Protein AF-A0A7S2FAP9-F1 (afdb_monomer_lite)

Sequence (129 aa):
KGLADMPVSSVSLRKEDGAVLHDCVAERAVAEQWVAAAGKAIVECRVDEPRRRLAARLHSAGHLLDAAVTAVGLKWIPGKGYHFPDGPYVEYILNEASRKIDPKKAGEKEAVVQQIQENLDRLVASGGK

Radius of gyration: 22.74 Å; chains: 1; bounding box: 50×32×64 Å

InterPro domains:
  IPR018163 Threonyl/alanyl tRNA synthetase, class II-like, putative editing domain superfamily [SSF55186] (48-121)
  IPR051335 Alanyl-tRNA Editing Enzymes [PTHR43462] (7-125)

Organism: NCBI:txid327968

Structure (mmCIF, N/CA/C/O backbone):
data_AF-A0A7S2FAP9-F1
#
_entry.id   AF-A0A7S2FAP9-F1
#
loop_
_atom_site.group_PDB
_atom_site.id
_atom_site.type_symbol
_atom_site.label_atom_id
_atom_site.label_alt_id
_atom_site.label_comp_id
_atom_site.label_asym_id
_atom_site.label_entity_id
_atom_site.label_seq_id
_atom_site.pdbx_PDB_ins_code
_atom_site.Cartn_x
_atom_site.Cartn_y
_atom_site.Cartn_z
_atom_site.occupancy
_atom_site.B_iso_or_equiv
_atom_site.auth_seq_id
_atom_site.auth_comp_id
_atom_site.auth_asym_id
_atom_site.auth_atom_id
_atom_site.pdbx_PDB_model_num
ATOM 1 N N . LYS A 1 1 ? 24.340 -11.839 -26.899 1.00 55.81 1 LYS A N 1
ATOM 2 C CA . LYS A 1 1 ? 24.763 -10.978 -25.769 1.00 55.81 1 LYS A CA 1
ATOM 3 C C . LYS A 1 1 ? 23.820 -9.788 -25.752 1.00 55.81 1 LYS A C 1
ATOM 5 O O . LYS A 1 1 ? 23.775 -9.096 -26.759 1.00 55.81 1 LYS A O 1
ATOM 10 N N . GLY A 1 2 ? 22.993 -9.661 -24.714 1.00 81.56 2 GLY A N 1
ATOM 11 C CA . GLY A 1 2 ? 22.104 -8.508 -24.544 1.00 81.56 2 GLY A CA 1
ATOM 12 C C . GLY A 1 2 ? 22.857 -7.298 -23.994 1.00 81.56 2 GLY A C 1
ATOM 13 O O . GLY A 1 2 ? 24.043 -7.406 -23.671 1.00 81.56 2 GLY A O 1
ATOM 14 N N . LEU A 1 3 ? 22.162 -6.166 -23.907 1.00 89.50 3 LEU A N 1
ATOM 15 C CA . LEU A 1 3 ? 22.616 -5.013 -23.129 1.00 89.50 3 LEU A CA 1
ATOM 16 C C . LEU A 1 3 ? 22.672 -5.380 -21.637 1.00 89.50 3 LEU A C 1
ATOM 18 O O . LEU A 1 3 ? 22.017 -6.330 -21.211 1.00 89.50 3 LEU A O 1
ATOM 22 N N . ALA A 1 4 ? 23.476 -4.655 -20.860 1.00 92.25 4 ALA A N 1
ATOM 23 C CA . ALA A 1 4 ? 23.597 -4.889 -19.422 1.00 92.25 4 ALA A CA 1
ATOM 24 C C . ALA A 1 4 ? 22.298 -4.537 -18.678 1.00 92.25 4 ALA A C 1
ATOM 26 O O . ALA A 1 4 ? 21.588 -3.616 -19.084 1.00 92.25 4 ALA A O 1
ATOM 27 N N . ASP A 1 5 ? 22.025 -5.230 -17.573 1.00 91.81 5 ASP A N 1
ATOM 28 C CA . ASP A 1 5 ? 20.857 -4.966 -16.731 1.00 91.81 5 ASP A CA 1
ATOM 29 C C . ASP A 1 5 ? 20.849 -3.516 -16.221 1.00 91.81 5 ASP A C 1
ATOM 31 O O . ASP A 1 5 ? 21.883 -2.971 -15.824 1.00 91.81 5 ASP A O 1
ATOM 35 N N . MET A 1 6 ? 19.664 -2.900 -16.205 1.00 92.19 6 MET A N 1
ATOM 36 C CA . MET A 1 6 ? 19.443 -1.579 -15.615 1.00 92.19 6 MET A CA 1
ATOM 37 C C . MET A 1 6 ? 18.636 -1.712 -14.322 1.00 92.19 6 MET A C 1
ATOM 39 O O . MET A 1 6 ? 17.430 -1.966 -14.381 1.00 92.19 6 MET A O 1
ATOM 43 N N . PRO A 1 7 ? 19.267 -1.548 -13.147 1.00 93.19 7 PRO A N 1
ATOM 44 C CA . PRO A 1 7 ? 18.549 -1.570 -11.886 1.00 93.19 7 PRO A CA 1
ATOM 45 C C . PRO A 1 7 ? 17.691 -0.307 -11.752 1.00 93.19 7 PRO A C 1
ATOM 47 O O . PRO A 1 7 ? 18.193 0.819 -11.795 1.00 93.19 7 PRO A O 1
ATOM 50 N N . VAL A 1 8 ? 16.389 -0.515 -11.568 1.00 95.44 8 VAL A N 1
ATOM 51 C CA . VAL A 1 8 ? 15.413 0.557 -11.351 1.00 95.44 8 VAL A CA 1
ATOM 52 C C . VAL A 1 8 ? 15.528 1.061 -9.913 1.00 95.44 8 VAL A C 1
ATOM 54 O O . VAL A 1 8 ? 15.384 0.288 -8.966 1.00 95.44 8 VAL A O 1
ATOM 57 N N . SER A 1 9 ? 15.762 2.360 -9.741 1.00 95.19 9 SER A N 1
ATOM 58 C CA . SER A 1 9 ? 15.838 3.036 -8.442 1.00 95.19 9 SER A CA 1
ATOM 59 C C . SER A 1 9 ? 14.499 3.619 -7.998 1.00 95.19 9 SER A C 1
ATOM 61 O O . SER A 1 9 ? 14.192 3.629 -6.806 1.00 95.19 9 SER A O 1
ATOM 63 N N . SER A 1 10 ? 13.691 4.098 -8.945 1.00 95.81 10 SER A N 1
ATOM 64 C CA . SER A 1 10 ? 12.360 4.643 -8.679 1.00 95.81 10 SER A CA 1
ATOM 65 C C . SER A 1 10 ? 11.412 4.409 -9.843 1.00 95.81 10 SER A C 1
ATOM 67 O O . SER A 1 10 ? 11.819 4.248 -10.991 1.00 95.81 10 SER A O 1
ATOM 69 N N . VAL A 1 11 ? 10.121 4.380 -9.519 1.00 96.56 11 VAL A N 1
ATOM 70 C CA . VAL A 1 11 ? 9.043 4.320 -10.502 1.00 96.56 11 VAL A CA 1
ATOM 71 C C . VAL A 1 11 ? 8.095 5.471 -10.223 1.00 96.56 11 VAL A C 1
ATOM 73 O O . VAL A 1 11 ? 7.689 5.673 -9.076 1.00 96.56 11 VAL A O 1
ATOM 76 N N . SER A 1 12 ? 7.744 6.225 -11.259 1.00 97.19 12 SER A N 1
ATOM 77 C CA . SER A 1 12 ? 6.834 7.363 -11.151 1.00 97.19 12 SER A CA 1
ATOM 78 C C . SER A 1 12 ? 5.804 7.372 -12.278 1.00 97.19 12 SER A C 1
ATOM 80 O O . SER A 1 12 ? 6.007 6.787 -13.342 1.00 97.19 12 SER A O 1
ATOM 82 N N . LEU A 1 13 ? 4.663 8.015 -12.020 1.00 97.69 13 LEU A N 1
ATOM 83 C CA . LEU A 1 13 ? 3.630 8.260 -13.021 1.00 97.69 13 LEU A CA 1
ATOM 84 C C . LEU A 1 13 ? 3.779 9.688 -13.538 1.00 97.69 13 LEU A C 1
ATOM 86 O O . LEU A 1 13 ? 3.625 10.643 -12.771 1.00 97.69 13 LEU A O 1
ATOM 90 N N . ARG A 1 14 ? 4.018 9.828 -14.839 1.00 97.25 14 ARG A N 1
ATOM 91 C CA . ARG A 1 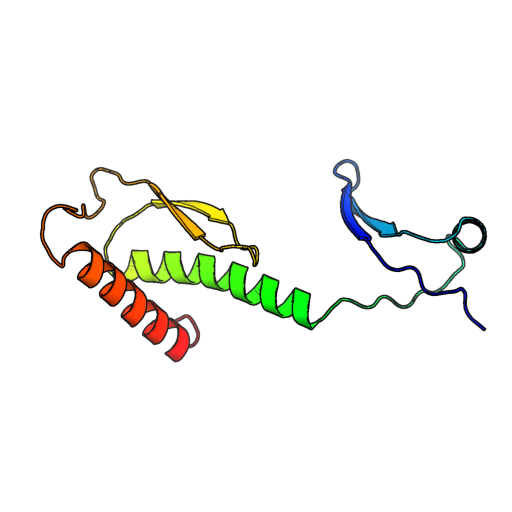14 ? 3.926 11.111 -15.527 1.00 97.25 14 ARG A CA 1
ATOM 92 C C . ARG A 1 14 ? 2.450 11.450 -15.727 1.00 97.25 14 ARG A C 1
ATOM 94 O O . ARG A 1 14 ? 1.711 10.684 -16.340 1.00 97.25 14 ARG A O 1
ATOM 101 N N . LYS A 1 15 ? 1.989 12.561 -15.151 1.00 96.81 15 LYS A N 1
ATOM 102 C CA . LYS A 1 15 ? 0.552 12.888 -15.088 1.00 96.81 15 LYS A CA 1
ATOM 103 C C . LYS A 1 15 ? -0.006 13.357 -16.426 1.00 96.81 15 LYS A C 1
ATOM 105 O O . LYS A 1 15 ? -1.200 13.225 -16.661 1.00 96.81 15 LYS A O 1
ATOM 110 N N . GLU A 1 16 ? 0.853 13.908 -17.270 1.00 97.75 16 GLU A N 1
ATOM 111 C CA . GLU A 1 16 ? 0.498 14.555 -18.527 1.00 97.75 16 GLU A CA 1
ATOM 112 C C . GLU A 1 16 ? -0.019 13.546 -19.558 1.00 97.75 16 GLU A C 1
ATOM 114 O O . GLU A 1 16 ? -0.950 13.8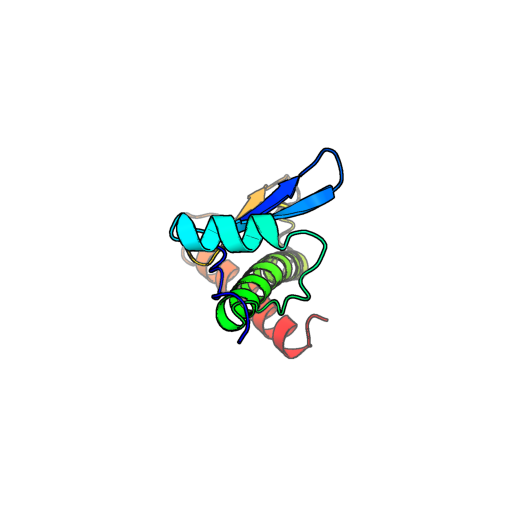48 -20.299 1.00 97.75 16 GLU A O 1
ATOM 119 N N . ASP A 1 17 ? 0.565 12.348 -19.591 1.00 97.50 17 ASP A N 1
ATOM 120 C CA . ASP A 1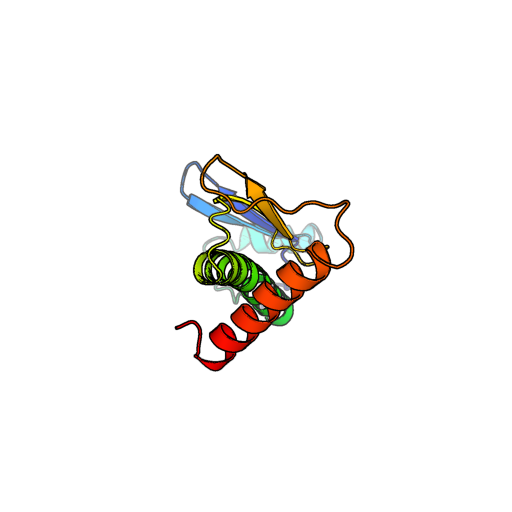 17 ? 0.250 11.309 -20.577 1.00 97.50 17 ASP A CA 1
ATOM 121 C C . ASP A 1 17 ? 0.079 9.906 -19.975 1.00 97.50 17 ASP A C 1
ATOM 123 O O . ASP A 1 17 ? -0.123 8.935 -20.702 1.00 97.50 17 ASP A O 1
ATOM 127 N N . GLY A 1 18 ? 0.151 9.780 -18.648 1.00 97.19 18 GLY A N 1
ATOM 128 C CA . GLY A 1 18 ? 0.001 8.508 -17.949 1.00 97.19 18 GLY A CA 1
ATOM 129 C C . GLY A 1 18 ? 1.190 7.557 -18.110 1.00 97.19 18 GLY A C 1
ATOM 130 O O . GLY A 1 18 ? 1.074 6.385 -17.747 1.00 97.19 18 GLY A O 1
ATOM 131 N N . ALA A 1 19 ? 2.327 8.017 -18.643 1.00 97.00 19 ALA A N 1
ATOM 132 C CA . ALA A 1 19 ? 3.498 7.166 -18.803 1.00 97.00 19 ALA A CA 1
ATOM 133 C C . ALA A 1 19 ? 4.075 6.734 -17.444 1.00 97.00 19 ALA A C 1
ATOM 135 O O . ALA A 1 19 ? 4.225 7.541 -16.524 1.00 97.00 19 ALA A O 1
ATOM 136 N N . VAL A 1 20 ? 4.452 5.457 -17.338 1.00 97.19 20 VAL A N 1
ATOM 137 C CA . VAL A 1 20 ? 5.179 4.920 -16.180 1.00 97.19 20 VAL A CA 1
ATOM 138 C C . VAL A 1 20 ? 6.674 5.022 -16.450 1.00 97.19 20 VAL A C 1
ATOM 140 O O . VAL A 1 20 ? 7.213 4.332 -17.318 1.00 97.19 20 VAL A O 1
ATOM 143 N N . LEU A 1 21 ? 7.341 5.893 -15.704 1.00 96.31 21 LEU A N 1
ATOM 144 C CA . LEU A 1 21 ? 8.775 6.117 -15.809 1.00 96.31 21 LEU A CA 1
ATOM 145 C C . LEU A 1 21 ? 9.503 5.187 -14.841 1.00 96.31 21 LEU A C 1
ATOM 147 O O . LEU A 1 21 ? 9.119 5.082 -13.677 1.00 96.31 21 LEU A O 1
ATOM 151 N N . HIS A 1 22 ? 10.543 4.522 -15.337 1.00 95.56 22 HIS A N 1
ATOM 152 C CA . HIS A 1 22 ? 11.440 3.684 -14.547 1.00 95.56 22 HIS A CA 1
ATOM 153 C C . HIS A 1 22 ? 12.808 4.357 -14.532 1.00 95.56 22 HIS A C 1
ATOM 155 O O . HIS A 1 22 ? 13.562 4.268 -15.503 1.00 95.56 22 HIS A O 1
ATOM 161 N N . ASP A 1 23 ? 13.111 5.060 -13.449 1.00 95.50 23 ASP A N 1
ATOM 162 C CA . ASP A 1 23 ? 14.407 5.704 -13.293 1.00 95.50 23 ASP A CA 1
ATOM 163 C C . ASP A 1 23 ? 15.432 4.643 -12.917 1.00 95.50 23 ASP A C 1
ATOM 165 O O . ASP A 1 23 ? 15.196 3.825 -12.025 1.00 95.50 23 ASP A O 1
ATOM 169 N N . CYS A 1 24 ? 16.565 4.650 -13.605 1.00 94.31 24 CYS A N 1
ATOM 170 C CA . CYS A 1 24 ? 17.639 3.693 -13.396 1.00 94.31 24 CYS A CA 1
ATOM 171 C C . CYS A 1 24 ? 18.929 4.429 -13.047 1.00 94.31 24 CYS A C 1
ATOM 173 O O . CYS A 1 24 ? 19.172 5.538 -13.528 1.00 94.31 24 CYS A O 1
ATOM 175 N N . VAL A 1 25 ? 19.786 3.780 -12.262 1.00 90.56 25 VAL A N 1
ATOM 176 C CA . VAL A 1 25 ? 21.148 4.256 -11.996 1.00 90.56 25 VAL A CA 1
ATOM 177 C C . VAL A 1 25 ? 22.119 3.311 -12.688 1.00 90.56 25 VAL A C 1
ATOM 179 O O . VAL A 1 25 ? 22.130 2.113 -12.413 1.00 90.56 25 VAL A O 1
ATOM 182 N N . ALA A 1 26 ? 22.922 3.845 -13.605 1.00 91.44 26 ALA A N 1
ATOM 183 C CA . ALA A 1 26 ? 23.897 3.076 -14.366 1.00 91.44 26 ALA A CA 1
ATOM 184 C C . ALA A 1 26 ? 25.110 3.936 -14.731 1.00 91.44 26 ALA A C 1
ATOM 186 O O . ALA A 1 26 ? 25.022 5.162 -14.809 1.00 91.44 26 ALA A O 1
ATOM 187 N N . GLU A 1 27 ? 26.231 3.273 -15.016 1.00 94.81 27 GLU A N 1
ATOM 188 C CA . GLU A 1 27 ? 27.391 3.919 -15.625 1.00 94.81 27 GLU A CA 1
ATOM 189 C C . GLU A 1 27 ? 27.010 4.575 -16.954 1.00 94.81 27 GLU A C 1
ATOM 191 O O . GLU A 1 27 ? 26.254 4.009 -17.751 1.00 94.81 27 GLU A O 1
ATOM 196 N N . ARG A 1 28 ? 27.579 5.752 -17.233 1.00 95.00 28 ARG A N 1
ATOM 197 C CA . ARG A 1 28 ? 27.230 6.547 -18.421 1.00 95.00 28 ARG A CA 1
ATOM 198 C C . ARG A 1 28 ? 27.327 5.742 -19.720 1.00 95.00 28 ARG A C 1
ATOM 200 O O . ARG A 1 28 ? 26.416 5.796 -20.539 1.00 95.00 28 ARG A O 1
ATOM 207 N N . ALA A 1 29 ? 28.393 4.961 -19.885 1.00 95.31 29 ALA A N 1
ATOM 208 C CA . ALA A 1 29 ? 28.599 4.139 -21.076 1.00 95.31 29 ALA A CA 1
ATOM 209 C C . ALA A 1 29 ? 27.529 3.042 -21.249 1.00 95.31 29 ALA A C 1
ATOM 211 O O . ALA A 1 29 ? 27.233 2.642 -22.374 1.00 95.31 29 ALA A O 1
ATOM 212 N N . VAL A 1 30 ? 26.943 2.545 -20.153 1.00 94.19 30 VAL A N 1
ATOM 213 C CA . VAL A 1 30 ? 25.820 1.594 -20.189 1.00 94.19 30 VAL A CA 1
ATOM 214 C C . VAL A 1 30 ? 24.534 2.326 -20.566 1.00 94.19 30 VAL A C 1
ATOM 216 O O . VAL A 1 30 ? 23.805 1.868 -21.444 1.00 94.19 30 VAL A O 1
ATOM 219 N N . ALA A 1 31 ? 24.284 3.490 -19.961 1.00 93.81 31 ALA A N 1
ATOM 220 C CA . ALA A 1 31 ? 23.119 4.312 -20.276 1.00 93.81 31 ALA A CA 1
ATOM 221 C C . ALA A 1 31 ? 23.094 4.735 -21.758 1.00 93.81 31 ALA A C 1
ATOM 223 O O . ALA A 1 31 ? 22.059 4.625 -22.411 1.00 93.81 31 A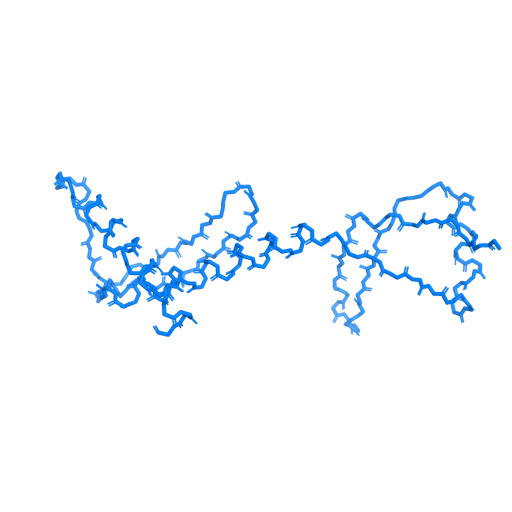LA A O 1
ATOM 224 N N . GLU A 1 32 ? 24.233 5.145 -22.323 1.00 95.50 32 GLU A N 1
ATOM 225 C CA . GLU A 1 32 ? 24.349 5.531 -23.738 1.00 95.50 32 GLU A CA 1
ATOM 226 C C . GLU A 1 32 ? 23.998 4.377 -24.696 1.00 95.50 32 GLU A C 1
ATOM 228 O O . GLU A 1 32 ? 23.337 4.602 -25.712 1.00 95.50 32 GLU A O 1
ATOM 233 N N . GLN A 1 33 ? 24.355 3.131 -24.358 1.00 94.69 33 GLN A N 1
ATOM 234 C CA . GLN A 1 33 ? 23.965 1.955 -25.148 1.00 94.69 33 GLN A CA 1
ATOM 235 C C . GLN A 1 33 ? 22.449 1.728 -25.129 1.00 94.69 33 GLN A C 1
ATOM 237 O O . GLN A 1 33 ? 21.853 1.433 -26.166 1.00 94.69 33 GLN A O 1
ATOM 242 N N . TRP A 1 34 ? 21.816 1.899 -23.967 1.00 93.94 34 TRP A N 1
ATOM 243 C CA . TRP A 1 34 ? 20.366 1.785 -23.829 1.00 93.94 34 TRP A CA 1
ATOM 244 C C . TRP A 1 34 ? 19.615 2.897 -24.559 1.00 93.94 34 TRP A C 1
ATOM 246 O O . TRP A 1 34 ? 18.627 2.617 -25.238 1.00 93.94 34 TRP A O 1
ATOM 256 N N . VAL A 1 35 ? 20.116 4.134 -24.508 1.00 94.00 35 VAL A N 1
ATOM 257 C CA . VAL A 1 35 ? 19.572 5.258 -25.287 1.00 94.00 35 VAL A CA 1
ATOM 258 C C . VAL A 1 35 ? 19.660 4.971 -26.788 1.00 94.00 35 VAL A C 1
ATOM 260 O O . VAL A 1 35 ? 18.676 5.151 -27.504 1.00 94.00 35 VAL A O 1
ATOM 263 N N . ALA A 1 36 ? 20.794 4.458 -27.274 1.00 95.25 36 ALA A N 1
ATOM 264 C CA . ALA A 1 36 ? 20.967 4.112 -28.688 1.00 95.25 36 ALA A CA 1
ATOM 265 C C . ALA A 1 36 ? 20.035 2.975 -29.161 1.00 95.25 36 ALA A C 1
ATOM 267 O O . ALA A 1 36 ? 19.694 2.896 -30.347 1.00 95.25 36 ALA A O 1
ATOM 268 N N . ALA A 1 37 ? 19.612 2.103 -28.242 1.00 93.88 37 ALA A N 1
ATOM 269 C CA . ALA A 1 37 ? 18.728 0.973 -28.511 1.00 93.88 37 ALA A CA 1
ATOM 270 C C . ALA A 1 37 ? 17.232 1.272 -28.280 1.00 93.88 37 ALA A C 1
ATOM 272 O O . ALA A 1 37 ? 16.387 0.405 -28.537 1.00 93.88 37 ALA A O 1
ATOM 273 N N . ALA A 1 38 ? 16.888 2.480 -27.822 1.00 91.94 38 ALA A N 1
ATOM 274 C CA . ALA A 1 38 ? 15.512 2.884 -27.561 1.00 91.94 38 ALA A CA 1
ATOM 275 C C . ALA A 1 38 ? 14.615 2.675 -28.798 1.00 91.94 38 ALA A C 1
ATOM 277 O O . ALA A 1 38 ? 14.981 3.003 -29.928 1.00 91.94 38 ALA A O 1
ATOM 278 N N . GLY A 1 39 ? 13.441 2.075 -28.585 1.00 92.12 39 GLY A N 1
ATOM 279 C CA . GLY A 1 39 ? 12.482 1.748 -29.649 1.00 92.12 39 GLY A CA 1
ATOM 280 C C . GLY A 1 39 ? 12.862 0.559 -30.544 1.00 92.12 39 GLY A C 1
ATOM 281 O O . GLY A 1 39 ? 12.098 0.223 -31.444 1.00 92.12 39 GLY A O 1
ATOM 282 N N . LYS A 1 40 ? 14.017 -0.082 -30.319 1.00 91.81 40 LYS A N 1
ATOM 283 C CA . LYS A 1 40 ? 14.502 -1.230 -31.112 1.00 91.81 40 LYS A CA 1
ATOM 284 C C . LYS A 1 40 ? 14.776 -2.470 -30.262 1.00 91.81 40 LYS A C 1
ATOM 286 O O . LYS A 1 40 ? 14.737 -3.584 -30.778 1.00 91.81 40 LYS A O 1
ATOM 291 N N . ALA A 1 41 ? 15.085 -2.282 -28.980 1.00 89.00 41 ALA A N 1
ATOM 292 C CA . ALA A 1 41 ? 15.352 -3.372 -28.054 1.00 89.00 41 ALA A 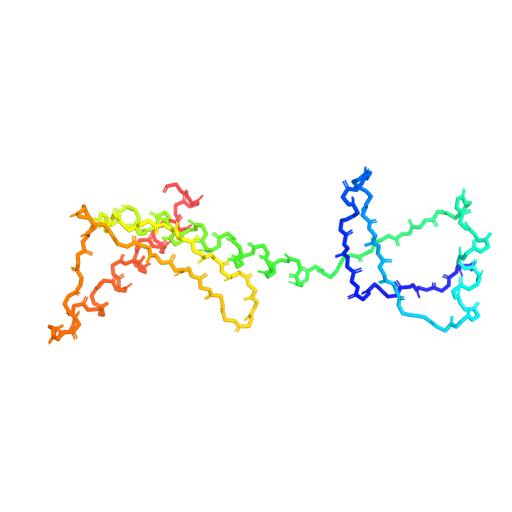CA 1
ATOM 293 C C . ALA A 1 41 ? 14.060 -4.023 -27.543 1.00 89.00 41 ALA A C 1
ATOM 295 O O . ALA A 1 41 ? 13.122 -3.339 -27.136 1.00 89.00 41 ALA A O 1
ATOM 296 N N . ILE A 1 42 ? 14.057 -5.355 -27.497 1.00 90.94 42 ILE A N 1
ATOM 297 C CA . ILE A 1 42 ? 13.130 -6.127 -26.667 1.00 90.94 42 ILE A CA 1
ATOM 298 C C . ILE A 1 42 ? 13.758 -6.221 -25.278 1.00 90.94 42 ILE A C 1
ATOM 300 O O . ILE A 1 42 ? 14.939 -6.555 -25.159 1.00 90.94 42 ILE A O 1
ATOM 304 N N . VAL A 1 43 ? 12.978 -5.921 -24.243 1.00 91.75 43 VAL A N 1
ATOM 305 C CA . VAL A 1 43 ? 13.439 -5.929 -22.851 1.00 91.75 43 VAL A CA 1
ATOM 306 C C . VAL A 1 43 ? 12.698 -6.975 -22.036 1.00 91.75 43 VAL A C 1
ATOM 308 O O . VAL A 1 43 ? 11.525 -7.256 -22.278 1.00 91.75 43 VAL A O 1
ATOM 311 N N . GLU A 1 44 ? 13.389 -7.529 -21.047 1.00 93.12 44 GLU A N 1
ATOM 312 C CA . GLU A 1 44 ? 12.783 -8.320 -19.985 1.00 93.12 44 GLU A CA 1
ATOM 313 C C . GLU A 1 44 ? 12.716 -7.453 -18.725 1.00 93.12 44 GLU A C 1
ATOM 315 O O . GLU A 1 44 ? 13.709 -6.842 -18.332 1.00 93.12 44 GLU A O 1
ATOM 320 N N . CYS A 1 45 ? 11.548 -7.385 -18.089 1.00 94.25 45 CYS A N 1
ATOM 321 C CA . CYS A 1 45 ? 11.359 -6.626 -16.857 1.00 94.25 45 CYS A CA 1
ATOM 322 C C . CYS A 1 45 ? 11.116 -7.582 -15.692 1.00 94.25 45 CYS A C 1
ATOM 324 O O . CYS A 1 45 ? 10.283 -8.485 -15.781 1.00 94.25 45 CYS A O 1
ATOM 326 N N . ARG A 1 46 ? 11.817 -7.356 -14.579 1.00 95.06 46 ARG A N 1
ATOM 327 C CA . ARG A 1 46 ? 11.687 -8.150 -13.355 1.00 95.06 46 ARG A CA 1
ATOM 328 C C . ARG A 1 46 ? 11.361 -7.238 -12.185 1.00 95.06 46 ARG A C 1
ATOM 330 O O . ARG A 1 46 ? 11.984 -6.196 -12.009 1.00 95.06 46 ARG A O 1
ATOM 337 N N . VAL A 1 47 ? 10.377 -7.641 -11.391 1.00 96.06 47 VAL A N 1
ATOM 338 C CA . VAL A 1 47 ? 9.979 -6.945 -10.165 1.00 96.06 47 VAL A CA 1
ATOM 339 C C . VAL A 1 47 ? 10.546 -7.703 -8.971 1.00 96.06 47 VAL A C 1
ATOM 341 O O . VAL A 1 47 ? 10.559 -8.932 -8.967 1.00 96.06 47 VAL A O 1
ATOM 344 N N . ASP A 1 48 ? 10.967 -6.973 -7.940 1.00 96.50 48 ASP A N 1
ATOM 345 C CA . ASP A 1 48 ? 11.266 -7.538 -6.623 1.00 96.50 48 ASP A CA 1
ATOM 346 C C . ASP A 1 48 ? 9.979 -8.123 -6.008 1.00 96.50 48 ASP A C 1
ATOM 348 O O . ASP A 1 48 ? 9.127 -7.410 -5.463 1.00 96.50 48 ASP A O 1
ATOM 352 N N . GLU A 1 49 ? 9.807 -9.438 -6.160 1.00 97.62 49 GLU A N 1
ATOM 353 C CA . GLU A 1 49 ? 8.635 -10.170 -5.687 1.00 97.62 49 GLU A CA 1
ATOM 354 C C . GLU A 1 49 ? 8.452 -10.083 -4.159 1.00 97.62 49 GLU A C 1
ATOM 356 O O . GLU A 1 49 ? 7.339 -9.743 -3.733 1.00 97.62 49 GLU A O 1
ATOM 361 N N . PRO A 1 50 ? 9.477 -10.332 -3.315 1.00 97.31 50 PRO A N 1
ATOM 362 C CA . PRO A 1 50 ? 9.364 -10.148 -1.869 1.00 97.31 50 PRO A CA 1
ATOM 363 C C . PRO A 1 50 ? 8.843 -8.762 -1.476 1.00 97.31 50 PRO A C 1
ATOM 365 O O . PRO A 1 50 ? 7.862 -8.660 -0.728 1.00 97.31 50 PRO A O 1
ATOM 368 N N . ARG A 1 51 ? 9.428 -7.693 -2.033 1.00 95.94 51 ARG A N 1
ATOM 369 C CA . ARG A 1 51 ? 8.991 -6.314 -1.776 1.00 95.94 51 ARG A CA 1
ATOM 370 C C . ARG A 1 51 ? 7.553 -6.092 -2.237 1.00 95.94 51 ARG A C 1
ATOM 372 O O . ARG A 1 51 ? 6.749 -5.513 -1.501 1.00 95.94 51 ARG A O 1
ATOM 379 N N . ARG A 1 52 ? 7.194 -6.578 -3.430 1.00 96.50 52 ARG A N 1
ATOM 380 C CA . ARG A 1 52 ? 5.844 -6.432 -3.998 1.00 96.50 52 ARG A CA 1
ATOM 381 C C . ARG A 1 52 ? 4.779 -7.132 -3.157 1.00 96.50 52 ARG A C 1
ATOM 383 O O . ARG A 1 52 ? 3.693 -6.569 -2.974 1.00 96.50 52 ARG A O 1
ATOM 390 N N . ARG A 1 53 ? 5.073 -8.337 -2.655 1.00 97.75 53 ARG A N 1
ATOM 391 C CA . ARG A 1 53 ? 4.174 -9.112 -1.786 1.00 97.75 53 ARG A CA 1
ATOM 392 C C . ARG A 1 53 ? 3.999 -8.450 -0.426 1.00 97.75 53 ARG A C 1
ATOM 394 O O . ARG A 1 53 ? 2.870 -8.367 0.048 1.00 97.75 53 ARG A O 1
ATOM 401 N N . LEU A 1 54 ? 5.077 -7.954 0.184 1.00 97.38 54 LEU A N 1
ATOM 402 C CA . LEU A 1 54 ? 4.992 -7.232 1.454 1.00 97.38 54 LEU A CA 1
ATOM 403 C C . LEU A 1 54 ? 4.133 -5.969 1.318 1.00 97.38 54 LEU A C 1
ATOM 405 O O . LEU A 1 54 ? 3.193 -5.797 2.087 1.00 97.38 54 LEU A O 1
ATOM 409 N N . ALA A 1 55 ? 4.386 -5.141 0.301 1.00 96.75 55 ALA A N 1
ATOM 410 C CA . ALA A 1 55 ? 3.614 -3.920 0.069 1.00 96.75 55 ALA A CA 1
ATOM 411 C C . ALA A 1 55 ? 2.116 -4.205 -0.160 1.00 96.75 55 ALA A C 1
ATOM 413 O O . ALA A 1 55 ? 1.268 -3.512 0.397 1.00 96.75 55 ALA A O 1
ATOM 414 N N . ALA A 1 56 ? 1.776 -5.259 -0.919 1.00 96.69 56 ALA A N 1
ATOM 415 C CA . ALA A 1 56 ? 0.385 -5.700 -1.072 1.00 96.69 56 ALA A CA 1
ATOM 416 C C . ALA A 1 56 ? -0.247 -6.080 0.269 1.00 96.69 56 ALA A C 1
ATOM 418 O O . ALA A 1 56 ? -1.337 -5.615 0.586 1.00 96.69 56 ALA A O 1
ATOM 419 N N . ARG A 1 57 ? 0.446 -6.910 1.059 1.00 96.38 57 ARG A N 1
ATOM 420 C CA . ARG A 1 57 ? -0.042 -7.369 2.365 1.00 96.38 57 ARG A CA 1
ATOM 421 C C . ARG A 1 57 ? -0.296 -6.199 3.310 1.00 96.38 57 ARG A C 1
ATOM 423 O O . ARG A 1 57 ? -1.349 -6.169 3.929 1.00 96.38 57 ARG A O 1
ATOM 430 N N . LEU A 1 58 ? 0.626 -5.239 3.392 1.00 97.50 58 LEU A N 1
ATOM 431 C CA . LEU A 1 58 ? 0.484 -4.057 4.248 1.00 97.50 58 LEU A CA 1
ATOM 432 C C . LEU A 1 58 ? -0.679 -3.160 3.812 1.00 97.50 58 LEU A C 1
ATOM 434 O O . LEU A 1 58 ? -1.456 -2.716 4.653 1.00 97.50 58 LEU A O 1
ATOM 438 N N . HIS A 1 59 ? -0.835 -2.934 2.506 1.00 96.81 59 HIS A N 1
ATOM 439 C CA . HIS A 1 59 ? -1.946 -2.147 1.974 1.00 96.81 59 HIS A CA 1
ATOM 440 C C . HIS A 1 59 ? -3.298 -2.808 2.258 1.00 96.81 59 HIS A C 1
ATOM 442 O O . HIS A 1 59 ? -4.207 -2.171 2.783 1.00 96.81 59 HIS A O 1
ATOM 448 N N . SER A 1 60 ? -3.426 -4.104 1.966 1.00 95.62 60 SER A N 1
ATOM 449 C CA . SER A 1 60 ? -4.655 -4.849 2.245 1.00 95.62 60 SER A CA 1
ATOM 450 C C . SER A 1 60 ? -4.939 -4.976 3.743 1.00 95.62 60 SER A C 1
ATOM 452 O O . SER A 1 60 ? -6.101 -4.928 4.128 1.00 95.62 60 SER A O 1
ATOM 454 N N . ALA A 1 61 ? -3.914 -5.091 4.594 1.00 95.50 61 ALA A N 1
ATOM 455 C CA . ALA A 1 61 ? -4.082 -5.103 6.047 1.00 95.50 61 ALA A CA 1
ATOM 456 C C . ALA A 1 61 ? -4.637 -3.772 6.582 1.00 95.50 61 ALA A C 1
ATOM 458 O O . ALA A 1 61 ? -5.445 -3.786 7.505 1.00 95.50 61 ALA A O 1
ATOM 459 N N . GLY A 1 62 ? -4.261 -2.641 5.974 1.00 95.62 62 GLY A N 1
ATOM 460 C CA . GLY A 1 62 ? -4.865 -1.340 6.269 1.00 95.62 62 GLY A CA 1
ATOM 461 C C . GLY A 1 62 ? -6.379 -1.337 6.045 1.00 95.62 62 GLY A C 1
ATOM 462 O O . GLY A 1 62 ? -7.134 -1.027 6.958 1.00 95.62 62 GLY A O 1
ATOM 463 N N . HIS A 1 63 ? -6.829 -1.790 4.871 1.00 95.00 63 HIS A N 1
ATOM 464 C CA . HIS A 1 63 ? -8.267 -1.905 4.572 1.00 95.00 63 HIS A CA 1
ATOM 465 C C . HIS A 1 63 ? -8.979 -2.947 5.442 1.00 95.00 63 HIS A C 1
ATOM 467 O O . HIS A 1 63 ? -10.143 -2.782 5.804 1.00 95.00 63 HIS A O 1
ATOM 473 N N . LEU A 1 64 ? -8.287 -4.030 5.800 1.00 95.69 64 LEU A N 1
ATOM 474 C CA . LEU A 1 64 ? -8.823 -5.047 6.702 1.00 95.69 64 LEU A CA 1
ATOM 475 C C . LEU A 1 64 ? -9.076 -4.479 8.108 1.00 95.69 64 LEU A C 1
ATOM 477 O O . LEU A 1 64 ? -10.072 -4.833 8.738 1.00 95.69 64 LEU A O 1
ATOM 481 N N . LEU A 1 65 ? -8.213 -3.574 8.581 1.00 96.19 65 LEU A N 1
ATOM 482 C CA . LEU A 1 65 ? -8.406 -2.864 9.844 1.00 96.19 65 LEU A CA 1
ATOM 483 C C . LEU A 1 65 ? -9.682 -2.017 9.824 1.00 96.19 65 LEU A C 1
ATOM 485 O O . LEU A 1 65 ? -10.457 -2.082 10.776 1.00 96.19 65 LEU A O 1
ATOM 489 N N . ASP A 1 66 ? -9.962 -1.318 8.724 1.00 94.75 66 ASP A N 1
ATOM 490 C CA . ASP A 1 66 ? -11.195 -0.534 8.571 1.00 94.75 66 ASP A CA 1
ATOM 491 C C . ASP A 1 66 ? -12.451 -1.412 8.637 1.00 94.75 66 ASP A C 1
ATOM 493 O O . ASP A 1 66 ? -13.432 -1.076 9.315 1.00 94.75 66 ASP A O 1
ATOM 497 N N . ALA A 1 67 ? -12.410 -2.577 7.984 1.00 93.88 67 ALA A N 1
ATOM 498 C CA . ALA A 1 67 ? -13.480 -3.565 8.063 1.00 93.88 67 ALA A CA 1
ATOM 499 C C . ALA A 1 67 ? -13.661 -4.083 9.499 1.00 93.88 67 ALA A C 1
ATOM 501 O O . ALA A 1 67 ? -14.792 -4.165 9.989 1.00 93.88 67 ALA A O 1
ATOM 502 N N . ALA A 1 68 ? -12.564 -4.376 10.203 1.00 95.88 68 ALA A N 1
ATOM 503 C CA . ALA A 1 68 ? -12.612 -4.857 11.578 1.00 95.88 68 ALA A CA 1
ATOM 504 C C . ALA A 1 68 ? -13.196 -3.811 12.542 1.00 95.88 68 ALA A C 1
ATOM 506 O O . ALA A 1 68 ? -14.106 -4.130 13.311 1.00 95.88 68 ALA A O 1
ATOM 507 N N . VAL A 1 69 ? -12.729 -2.563 12.454 1.00 95.88 69 VAL A N 1
ATOM 508 C CA . VAL A 1 69 ? -13.210 -1.407 13.232 1.00 95.88 69 VAL A CA 1
ATOM 509 C C . VAL A 1 69 ? -14.701 -1.154 12.994 1.00 95.88 69 VAL A C 1
ATOM 511 O O . VAL A 1 69 ? -15.455 -0.888 13.935 1.00 95.88 69 VAL A O 1
ATOM 514 N N . THR A 1 70 ? -15.153 -1.284 11.746 1.00 93.19 70 THR A N 1
ATOM 515 C CA . THR A 1 70 ? -16.569 -1.135 11.390 1.00 93.19 70 THR A CA 1
ATOM 516 C C . THR A 1 70 ? -17.418 -2.247 12.003 1.00 93.19 70 THR A C 1
ATOM 518 O O . THR A 1 70 ? -18.436 -1.970 12.639 1.00 93.19 70 THR A O 1
ATOM 521 N N . ALA A 1 71 ? -16.990 -3.504 11.870 1.00 92.94 71 ALA A N 1
ATOM 522 C CA . ALA A 1 71 ? -17.762 -4.659 12.323 1.00 92.94 71 ALA A CA 1
ATOM 523 C C . ALA A 1 71 ? -17.863 -4.783 13.856 1.00 92.94 71 ALA A C 1
ATOM 525 O O . ALA A 1 71 ? -18.846 -5.331 14.348 1.00 92.94 71 ALA A O 1
ATOM 526 N N . VAL A 1 72 ? -16.925 -4.215 14.623 1.00 94.62 72 VAL A N 1
ATOM 527 C CA . VAL A 1 72 ? -17.038 -4.132 16.096 1.00 94.62 72 VAL A CA 1
ATOM 528 C C . VAL A 1 72 ? -17.830 -2.907 16.582 1.00 94.62 72 VAL A C 1
ATOM 530 O O . VAL A 1 72 ? -17.903 -2.640 17.782 1.00 94.62 72 VAL A O 1
ATOM 533 N N . GLY A 1 73 ? -18.442 -2.153 15.663 1.00 95.12 73 GLY A N 1
ATOM 534 C CA . GLY A 1 73 ? -19.365 -1.067 15.988 1.00 95.12 73 GLY A CA 1
ATOM 535 C C . GLY A 1 73 ? -18.697 0.191 16.544 1.00 95.12 73 GLY A C 1
ATOM 536 O O . GLY A 1 73 ? -19.371 0.997 17.185 1.00 95.12 73 GLY A O 1
ATOM 537 N N . LEU A 1 74 ? -17.394 0.386 16.305 1.00 96.06 74 LEU A N 1
ATOM 538 C CA . LEU A 1 74 ? -16.676 1.578 16.775 1.00 96.06 74 LEU A CA 1
ATOM 539 C C . LEU A 1 74 ? -17.129 2.851 16.056 1.00 96.06 74 LEU A C 1
ATOM 541 O O . LEU A 1 74 ? -17.087 3.928 16.650 1.00 96.06 74 LEU A O 1
ATOM 545 N N . LYS A 1 75 ? -17.601 2.729 14.806 1.00 95.50 75 LYS A N 1
ATOM 546 C CA . LYS A 1 75 ? -18.059 3.854 13.967 1.00 95.50 75 LYS A CA 1
ATOM 547 C C . LYS A 1 75 ? -17.003 4.962 13.855 1.00 95.50 75 LYS A C 1
ATOM 549 O O . LYS A 1 75 ? -17.319 6.151 13.890 1.00 95.50 75 LYS A O 1
ATOM 554 N N . TRP A 1 76 ? -15.738 4.567 13.791 1.00 97.00 76 TRP A N 1
ATOM 555 C CA . TRP A 1 76 ? -14.617 5.460 13.532 1.00 97.00 76 TRP A CA 1
ATOM 556 C C . TRP A 1 76 ? -14.466 5.648 12.025 1.00 97.00 76 TRP A C 1
ATOM 558 O O . TRP A 1 76 ? -14.614 4.688 11.272 1.00 97.00 76 TRP A O 1
ATOM 568 N N . ILE A 1 77 ? -14.197 6.874 11.578 1.00 95.88 77 ILE A N 1
ATOM 569 C CA . ILE A 1 77 ? -14.083 7.185 10.150 1.00 95.88 77 ILE A CA 1
ATOM 570 C C . ILE A 1 77 ? -12.606 7.085 9.750 1.00 95.88 77 ILE A C 1
ATOM 572 O O . ILE A 1 77 ? -11.797 7.801 10.344 1.00 95.88 77 ILE A O 1
ATOM 576 N N . PRO A 1 78 ? -12.222 6.238 8.779 1.00 95.44 78 PRO A N 1
ATOM 577 C CA . PRO A 1 78 ? -10.841 6.183 8.312 1.00 95.44 78 PRO A CA 1
ATOM 578 C C . PRO A 1 78 ? -10.443 7.525 7.690 1.00 95.44 78 PRO A C 1
ATOM 580 O O . PRO A 1 78 ? -11.162 8.081 6.860 1.00 95.44 78 PRO A O 1
ATOM 583 N N . GLY A 1 79 ? -9.309 8.065 8.132 1.00 94.31 79 GLY A N 1
ATOM 584 C CA . GLY A 1 79 ? -8.738 9.312 7.637 1.00 94.31 79 GLY A CA 1
ATOM 585 C C . GLY A 1 79 ? -7.515 9.040 6.773 1.00 94.31 79 GLY A C 1
ATOM 586 O O . GLY A 1 79 ? -7.602 8.950 5.550 1.00 94.31 79 GLY A O 1
ATOM 587 N N . LYS A 1 80 ? -6.353 8.919 7.416 1.00 95.38 80 LYS A N 1
ATOM 588 C CA . LYS A 1 80 ? -5.061 8.772 6.741 1.00 95.38 80 LYS A CA 1
ATOM 589 C C . LYS A 1 80 ? -4.507 7.364 6.928 1.00 95.38 80 LYS A C 1
ATOM 591 O O . LYS A 1 80 ? -4.369 6.897 8.053 1.00 95.38 80 LYS A O 1
ATOM 596 N N . GLY A 1 81 ? -4.127 6.722 5.828 1.00 95.69 81 GLY A N 1
ATOM 597 C CA . GLY A 1 81 ? -3.408 5.450 5.835 1.00 95.69 81 GLY A CA 1
ATOM 598 C C . GLY A 1 81 ? -1.938 5.634 5.470 1.00 95.69 81 GLY A C 1
ATOM 599 O O . GLY A 1 81 ? -1.605 6.347 4.522 1.00 95.69 81 GLY A O 1
ATOM 600 N N . TYR A 1 82 ? -1.054 4.958 6.195 1.00 96.94 82 TYR A N 1
ATOM 601 C CA . TYR A 1 82 ? 0.339 4.761 5.809 1.00 96.94 82 TYR A CA 1
ATOM 602 C C . TYR A 1 82 ? 0.597 3.257 5.754 1.00 96.94 82 TYR A C 1
ATOM 604 O O . TYR A 1 82 ? 0.528 2.573 6.768 1.00 96.94 82 TYR A O 1
ATOM 612 N N . HIS A 1 83 ? 0.854 2.718 4.561 1.00 96.25 83 HIS A N 1
ATOM 613 C CA . HIS A 1 83 ? 0.939 1.267 4.331 1.00 96.25 83 HIS A CA 1
ATOM 614 C C . HIS A 1 83 ? 2.326 0.821 3.862 1.00 96.25 83 HIS A C 1
ATOM 616 O O . HIS A 1 83 ? 2.462 -0.126 3.086 1.00 96.25 83 HIS A O 1
ATOM 622 N N . PHE A 1 84 ? 3.360 1.532 4.306 1.00 94.62 84 PHE A N 1
ATOM 623 C CA . PHE A 1 84 ? 4.747 1.187 4.019 1.00 94.62 84 PHE A CA 1
ATOM 624 C C . PHE A 1 84 ? 5.370 0.410 5.190 1.00 94.62 84 PHE A C 1
ATOM 626 O O . PHE A 1 84 ? 4.854 0.474 6.308 1.00 94.62 84 PHE A O 1
ATOM 633 N N . PRO A 1 85 ? 6.464 -0.338 4.951 1.00 94.56 85 PRO A N 1
ATOM 634 C CA . PRO A 1 85 ? 7.084 -1.189 5.969 1.00 94.56 85 PRO A CA 1
ATOM 635 C C . PRO A 1 85 ? 7.585 -0.466 7.223 1.00 94.56 85 PRO A C 1
ATOM 637 O O . PRO A 1 85 ? 7.638 -1.091 8.277 1.00 94.56 85 PRO A O 1
ATOM 640 N N . ASP A 1 86 ? 7.895 0.831 7.140 1.00 95.19 86 ASP A N 1
ATOM 641 C CA . ASP A 1 86 ? 8.545 1.609 8.211 1.00 95.19 86 ASP A CA 1
ATOM 642 C C . ASP A 1 86 ? 7.618 1.980 9.388 1.00 95.19 86 ASP A C 1
ATOM 644 O O . ASP A 1 86 ? 7.891 2.909 10.146 1.00 95.19 86 ASP A O 1
ATOM 648 N N . GLY A 1 87 ? 6.510 1.258 9.554 1.00 93.44 87 GLY A N 1
ATOM 649 C CA . GLY A 1 87 ? 5.516 1.487 10.600 1.00 93.44 87 GLY A CA 1
ATOM 650 C C . GLY A 1 87 ? 4.137 1.757 10.009 1.00 93.44 87 GLY A C 1
ATOM 651 O O . GLY A 1 87 ? 3.693 2.904 10.017 1.00 93.44 87 GLY A O 1
ATOM 652 N N . PRO A 1 88 ? 3.454 0.731 9.471 1.00 96.25 88 PRO A N 1
ATOM 653 C CA . PRO A 1 88 ? 2.137 0.900 8.875 1.00 96.25 88 PRO A CA 1
ATOM 654 C C . PRO A 1 88 ? 1.094 1.302 9.929 1.00 96.25 88 PRO A C 1
ATOM 656 O O . PRO A 1 88 ? 1.072 0.751 11.029 1.00 96.25 88 PRO A O 1
ATOM 659 N N . TYR A 1 89 ? 0.201 2.230 9.583 1.00 96.75 89 TYR A N 1
ATOM 660 C CA . TYR A 1 89 ? -0.888 2.678 10.451 1.00 96.75 89 TYR A CA 1
ATOM 661 C C . TYR A 1 89 ? -2.116 3.143 9.663 1.00 96.75 89 TYR A C 1
ATOM 663 O O . TYR A 1 89 ? -2.047 3.441 8.466 1.00 96.75 89 TYR A O 1
ATOM 671 N N . VAL A 1 90 ? -3.233 3.256 10.383 1.00 97.38 90 VAL A N 1
ATOM 672 C CA . VAL A 1 90 ? -4.431 3.987 9.964 1.00 97.38 90 VAL A CA 1
ATOM 673 C C . VAL A 1 90 ? -4.799 4.972 11.071 1.00 97.38 90 VAL A C 1
ATOM 675 O O . VAL A 1 90 ? -4.872 4.607 12.244 1.00 97.38 90 VAL A O 1
ATOM 678 N N . GLU A 1 91 ? -5.007 6.228 10.696 1.00 96.88 91 GLU A N 1
ATOM 679 C CA . GLU A 1 91 ? -5.557 7.267 11.558 1.00 96.88 91 GLU A CA 1
ATOM 680 C C . GLU A 1 91 ? -7.073 7.326 11.380 1.00 96.88 91 GLU A C 1
ATOM 682 O O . GLU A 1 91 ? -7.578 7.330 10.254 1.00 96.88 91 GLU A O 1
ATOM 687 N N . TYR A 1 92 ? -7.792 7.434 12.495 1.00 96.44 92 TYR A N 1
ATOM 688 C CA . TYR A 1 92 ? -9.246 7.511 12.511 1.00 96.44 92 TYR A CA 1
ATOM 689 C C . TYR A 1 92 ? -9.738 8.853 13.049 1.00 96.44 92 TYR A C 1
ATOM 691 O O . TYR A 1 92 ? -9.235 9.367 14.048 1.00 96.44 92 TYR A O 1
ATOM 699 N N . ILE A 1 93 ? -10.775 9.384 12.410 1.00 95.88 93 ILE A N 1
ATOM 700 C CA . ILE A 1 93 ? -11.500 10.580 12.826 1.00 95.88 93 ILE A CA 1
ATOM 701 C C . ILE A 1 93 ? -12.731 10.139 13.621 1.00 95.88 93 ILE A C 1
ATOM 703 O O . ILE A 1 93 ? -13.499 9.277 13.184 1.00 95.88 93 ILE A O 1
ATOM 707 N N . LEU A 1 94 ? -12.926 10.743 14.793 1.00 95.31 94 LEU A N 1
ATOM 708 C CA . LEU A 1 94 ? -14.070 10.474 15.662 1.00 95.31 94 LEU A CA 1
ATOM 709 C C . LEU A 1 94 ? -15.150 11.544 15.477 1.00 95.31 94 LEU A C 1
ATOM 711 O O . LEU A 1 94 ? -14.845 12.734 15.431 1.00 95.31 94 LEU A O 1
ATOM 715 N N . ASN A 1 95 ? -16.412 11.123 15.418 1.00 94.50 95 ASN A N 1
ATOM 716 C CA . ASN A 1 95 ? -17.580 12.002 15.387 1.00 94.50 95 ASN A CA 1
ATOM 717 C C . ASN A 1 95 ? -18.561 11.666 16.527 1.00 94.50 95 ASN A C 1
ATOM 719 O O . ASN A 1 95 ? -18.256 10.874 17.418 1.00 94.50 95 ASN A O 1
ATOM 723 N N . GLU A 1 96 ? -19.749 12.272 16.515 1.00 95.62 96 GLU A N 1
ATOM 724 C CA . GLU A 1 96 ? -20.775 12.062 17.548 1.00 95.62 96 GLU A CA 1
ATOM 725 C C . GLU A 1 96 ? -21.272 10.613 17.640 1.00 95.62 96 GLU A C 1
ATOM 727 O O . GLU A 1 96 ? -21.634 10.153 18.722 1.00 95.62 96 GLU A O 1
ATOM 732 N N . ALA A 1 97 ? -21.264 9.880 16.525 1.00 94.88 97 ALA A N 1
ATOM 733 C CA . ALA A 1 97 ? -21.675 8.483 16.474 1.00 94.88 97 ALA A CA 1
ATOM 734 C C . ALA A 1 97 ? -20.548 7.514 16.866 1.00 94.88 97 ALA A C 1
ATOM 736 O O . ALA A 1 97 ? -20.829 6.341 17.123 1.00 94.88 97 ALA A O 1
ATOM 737 N N . SER A 1 98 ? -19.293 7.971 16.897 1.00 96.81 98 SER A N 1
ATOM 738 C CA . SER A 1 98 ? -18.136 7.147 17.235 1.00 96.81 98 SER A CA 1
ATOM 739 C C . SER A 1 98 ? -18.157 6.711 18.699 1.00 96.81 98 SER A C 1
ATOM 741 O O . SER A 1 98 ? -18.356 7.517 19.611 1.00 96.81 98 SER A O 1
ATOM 743 N N . ARG A 1 99 ? -17.855 5.432 18.947 1.00 95.25 99 ARG A N 1
ATOM 744 C CA . ARG A 1 99 ? -17.580 4.946 20.301 1.00 95.25 99 ARG A CA 1
ATOM 745 C C . ARG A 1 99 ? -16.324 5.641 20.818 1.00 95.25 99 ARG A C 1
ATOM 747 O O . ARG A 1 99 ? -15.240 5.475 20.258 1.00 95.25 99 ARG A O 1
ATOM 754 N N . LYS A 1 100 ? -16.479 6.411 21.892 1.00 92.56 100 LYS A N 1
ATOM 755 C CA . LYS A 1 100 ? -15.368 7.053 22.597 1.00 92.56 100 LYS A CA 1
ATOM 756 C C . LYS A 1 100 ? -14.680 6.033 23.503 1.00 92.56 100 LYS A C 1
ATOM 758 O O . LYS A 1 100 ? -15.343 5.168 24.072 1.00 92.56 100 LYS A O 1
ATOM 763 N N . ILE A 1 101 ? -13.364 6.154 23.621 1.00 92.00 101 ILE A N 1
ATOM 764 C CA . ILE A 1 101 ? -12.545 5.417 24.586 1.00 92.00 101 ILE A CA 1
ATOM 765 C C . ILE A 1 101 ? -12.142 6.413 25.665 1.00 92.00 101 ILE A C 1
ATOM 767 O O . ILE A 1 101 ? -11.653 7.493 25.330 1.00 92.00 101 ILE A O 1
ATOM 771 N N . ASP A 1 102 ? -12.337 6.069 26.934 1.00 90.12 102 ASP A N 1
ATOM 772 C CA . ASP A 1 102 ? -11.781 6.813 28.053 1.00 90.12 102 ASP A CA 1
ATOM 773 C C . ASP A 1 102 ? -10.362 6.297 28.346 1.00 90.12 102 ASP A C 1
ATOM 775 O O . ASP A 1 102 ? -10.194 5.213 28.910 1.00 90.12 102 ASP A O 1
ATOM 779 N N . PRO A 1 103 ? -9.307 7.059 28.006 1.00 82.62 103 PRO A N 1
ATOM 780 C CA . PRO A 1 103 ? -7.934 6.627 28.248 1.00 82.62 103 PRO A CA 1
ATOM 781 C C . PRO A 1 103 ? -7.587 6.535 29.741 1.00 82.62 103 PRO A C 1
ATOM 783 O O . PRO A 1 103 ? -6.546 5.981 30.083 1.00 82.62 103 PRO A O 1
ATOM 786 N N . LYS A 1 104 ? -8.415 7.092 30.637 1.00 91.44 104 LYS A N 1
ATOM 787 C CA . LYS A 1 104 ? -8.207 7.029 32.091 1.00 91.44 104 LYS A CA 1
ATOM 788 C C . LYS A 1 104 ? -8.820 5.780 32.712 1.00 91.44 104 LYS A C 1
ATOM 790 O O . LYS A 1 104 ? -8.447 5.411 33.826 1.00 91.44 104 LYS A O 1
ATOM 795 N N . LYS A 1 105 ? -9.753 5.126 32.020 1.00 94.19 105 LYS A N 1
ATOM 796 C CA . LYS A 1 105 ? -10.358 3.886 32.484 1.00 94.19 105 LYS A CA 1
ATOM 797 C C . LYS A 1 105 ? -9.413 2.727 32.187 1.00 94.19 105 LYS A C 1
ATOM 799 O O . LYS A 1 105 ? -9.206 2.349 31.035 1.00 94.19 105 LYS A O 1
ATOM 804 N N . ALA A 1 106 ? -8.843 2.164 33.248 1.00 94.44 106 ALA A N 1
ATOM 805 C CA . ALA A 1 106 ? -7.890 1.067 33.149 1.00 94.44 106 ALA A CA 1
ATOM 806 C C . ALA A 1 106 ? -8.456 -0.100 32.320 1.00 94.44 106 ALA A C 1
ATOM 808 O O . ALA A 1 106 ? -9.568 -0.567 32.573 1.00 94.44 106 ALA A O 1
ATOM 809 N N . GLY A 1 107 ? -7.686 -0.559 31.332 1.00 93.56 107 GLY A N 1
ATOM 810 C CA . GLY A 1 107 ? -8.025 -1.711 30.498 1.00 93.56 107 GLY A CA 1
ATOM 811 C C . GLY A 1 107 ? -8.965 -1.423 29.326 1.00 93.56 107 GLY A C 1
ATOM 812 O O . GLY A 1 107 ? -9.173 -2.309 28.501 1.00 93.56 107 GLY A O 1
ATOM 813 N N . GLU A 1 108 ? -9.560 -0.228 29.210 1.00 94.12 108 GLU A N 1
ATOM 814 C CA . GLU A 1 108 ? -10.535 0.029 28.140 1.00 94.12 108 GLU A CA 1
ATOM 815 C C . GLU A 1 108 ? -9.878 0.098 26.758 1.00 94.12 108 GLU A C 1
ATOM 817 O O . GLU A 1 108 ? -10.406 -0.454 25.791 1.00 94.12 108 GLU A O 1
ATOM 822 N N . LYS A 1 109 ? -8.698 0.721 26.666 1.00 92.88 109 LYS A N 1
ATOM 823 C CA . LYS A 1 109 ? -7.917 0.755 25.426 1.00 92.88 109 LYS A CA 1
ATOM 824 C C . LYS A 1 109 ? -7.503 -0.656 25.015 1.00 92.88 109 LYS A C 1
ATOM 826 O O . LYS A 1 109 ? -7.679 -1.029 23.859 1.00 92.88 109 LYS A O 1
ATOM 831 N N . GLU A 1 110 ? -6.975 -1.428 25.957 1.00 95.12 110 GLU A N 1
ATOM 832 C CA . GLU A 1 110 ? -6.514 -2.798 25.739 1.00 95.12 110 GLU A CA 1
ATOM 833 C C . GLU A 1 110 ? -7.670 -3.692 25.277 1.00 95.12 110 GLU A C 1
ATOM 835 O O . GLU A 1 110 ? -7.522 -4.424 24.302 1.00 95.12 110 GLU A O 1
ATOM 840 N N . ALA A 1 111 ? -8.847 -3.556 25.895 1.00 94.94 111 ALA A N 1
ATOM 841 C CA . ALA A 1 111 ? -10.046 -4.288 25.503 1.00 94.94 111 ALA A CA 1
ATOM 842 C C . ALA A 1 111 ? -10.507 -3.941 24.079 1.00 94.94 111 ALA A C 1
ATOM 844 O O . ALA A 1 111 ? -10.893 -4.834 23.329 1.00 94.94 111 ALA A O 1
ATOM 845 N N . VAL A 1 112 ? -10.454 -2.665 23.672 1.00 95.38 112 VAL A N 1
ATOM 846 C CA . VAL A 1 112 ? -10.802 -2.283 22.292 1.00 95.38 112 VAL A CA 1
ATOM 847 C C . VAL A 1 112 ? -9.778 -2.816 21.291 1.00 95.38 112 VAL A C 1
ATOM 849 O O . VAL A 1 112 ? -10.172 -3.324 20.244 1.00 95.38 112 VAL A O 1
ATOM 852 N N . VAL A 1 113 ? -8.481 -2.754 21.607 1.00 95.75 113 VAL A N 1
ATOM 853 C CA . VAL A 1 113 ? -7.429 -3.336 20.755 1.00 95.75 113 VAL A CA 1
ATOM 854 C C . VAL A 1 113 ? -7.644 -4.839 20.589 1.00 95.75 113 VAL A C 1
ATOM 856 O O . VAL A 1 113 ? -7.611 -5.334 19.464 1.00 95.75 113 VAL A O 1
ATOM 859 N N . GLN A 1 114 ? -7.933 -5.551 21.679 1.00 97.44 114 GLN A N 1
ATOM 860 C CA . GLN A 1 114 ? -8.235 -6.978 21.637 1.00 97.44 114 GLN A CA 1
ATOM 861 C C . GLN A 1 114 ? -9.483 -7.268 20.792 1.00 97.44 114 GLN A C 1
ATOM 863 O O . GLN A 1 114 ? -9.446 -8.144 19.935 1.00 97.44 114 GLN A O 1
ATOM 868 N N . GLN A 1 115 ? -10.557 -6.492 20.961 1.00 97.06 115 GLN A N 1
ATOM 869 C CA . GLN A 1 115 ? -11.790 -6.653 20.188 1.00 97.06 115 GLN A CA 1
ATOM 870 C C . GLN A 1 115 ? -11.555 -6.474 18.676 1.00 97.06 115 GLN A C 1
ATOM 872 O O . GLN A 1 115 ? -12.103 -7.218 17.861 1.00 97.06 115 GLN A O 1
ATOM 877 N N . ILE A 1 116 ? -10.736 -5.489 18.289 1.00 97.31 116 ILE A N 1
ATOM 878 C CA . ILE A 1 116 ? -10.346 -5.281 16.888 1.00 97.31 116 ILE A CA 1
ATOM 879 C C . ILE A 1 116 ? -9.515 -6.470 16.390 1.00 97.31 116 ILE A C 1
ATOM 881 O O . ILE A 1 116 ? -9.794 -6.976 15.304 1.00 97.31 116 ILE A O 1
ATOM 885 N N . GLN A 1 117 ? -8.539 -6.936 17.175 1.00 97.88 117 GLN A N 1
ATOM 886 C CA . GLN A 1 117 ? -7.669 -8.059 16.816 1.00 97.88 117 GLN A CA 1
ATOM 887 C C . GLN A 1 117 ? -8.455 -9.358 16.603 1.00 97.88 117 GLN A C 1
ATOM 889 O O . GLN A 1 117 ? -8.297 -10.009 15.575 1.00 97.88 117 GLN A O 1
ATOM 894 N N . GLU A 1 118 ? -9.366 -9.699 17.511 1.00 97.62 118 GLU A N 1
ATOM 895 C CA . GLU A 1 118 ? -10.219 -10.886 17.376 1.00 97.62 118 GLU A CA 1
ATOM 896 C C . GLU A 1 118 ? -11.062 -10.831 16.094 1.00 97.62 118 GLU A C 1
ATOM 898 O O . GLU A 1 118 ? -11.249 -11.838 15.405 1.00 97.62 118 GLU A O 1
ATOM 903 N N . ASN A 1 119 ? -11.542 -9.640 15.724 1.00 96.31 119 ASN A N 1
ATOM 904 C CA . ASN A 1 119 ? -12.304 -9.472 14.496 1.00 96.31 119 ASN A CA 1
ATOM 905 C C . ASN A 1 119 ? -11.423 -9.504 13.235 1.00 96.31 119 ASN A C 1
ATOM 907 O O . ASN A 1 119 ? -11.859 -10.036 12.215 1.00 96.31 119 ASN A O 1
ATOM 911 N N . LEU A 1 120 ? -10.191 -8.985 13.296 1.00 97.12 120 LEU A N 1
ATOM 912 C CA . LEU A 1 120 ? -9.193 -9.159 12.237 1.00 97.12 120 LEU A CA 1
ATOM 913 C C . LEU A 1 120 ? -8.939 -10.647 11.986 1.00 97.12 120 LEU A C 1
ATOM 915 O O . LEU A 1 120 ? -9.070 -11.102 10.852 1.00 97.12 120 LEU A O 1
ATOM 919 N N . ASP A 1 121 ? -8.647 -11.411 13.038 1.00 97.12 121 ASP A N 1
ATOM 920 C CA . ASP A 1 121 ? -8.353 -12.842 12.934 1.00 97.12 121 ASP A CA 1
ATOM 921 C C . ASP A 1 121 ? -9.547 -13.620 12.374 1.00 97.12 121 ASP A C 1
ATOM 923 O O . ASP A 1 121 ? -9.387 -14.458 11.482 1.00 97.12 121 ASP A O 1
ATOM 927 N N . ARG A 1 122 ? -10.767 -13.280 12.812 1.00 96.12 122 ARG A N 1
ATOM 928 C CA . ARG A 1 122 ? -12.004 -13.835 12.250 1.00 96.12 122 ARG A CA 1
ATOM 929 C C . ARG A 1 122 ? -12.134 -13.542 10.753 1.00 96.12 122 ARG A C 1
ATOM 931 O O . ARG A 1 122 ? -12.455 -14.454 9.994 1.00 96.12 122 ARG A O 1
ATOM 938 N N . LEU A 1 123 ? -11.906 -12.297 10.328 1.00 94.75 123 LEU A N 1
ATOM 939 C CA . LEU A 1 123 ? -11.993 -11.902 8.919 1.00 94.75 123 LEU A CA 1
ATOM 940 C C . LEU A 1 123 ? -10.912 -12.584 8.074 1.00 94.75 123 LEU A C 1
ATOM 942 O O . LEU A 1 123 ? -11.183 -12.996 6.952 1.00 94.75 123 LEU A O 1
ATOM 946 N N . VAL A 1 124 ? -9.695 -12.755 8.593 1.00 95.44 124 VAL A N 1
ATOM 947 C CA . VAL A 1 124 ? -8.653 -13.524 7.896 1.00 95.44 124 VAL A CA 1
ATOM 948 C C . VAL A 1 124 ? -9.086 -14.982 7.742 1.00 95.44 124 VAL A C 1
ATOM 950 O O . VAL A 1 124 ? -9.009 -15.525 6.639 1.00 95.44 124 VAL A O 1
ATOM 953 N N . ALA A 1 125 ? -9.595 -15.600 8.811 1.00 95.75 125 ALA A N 1
A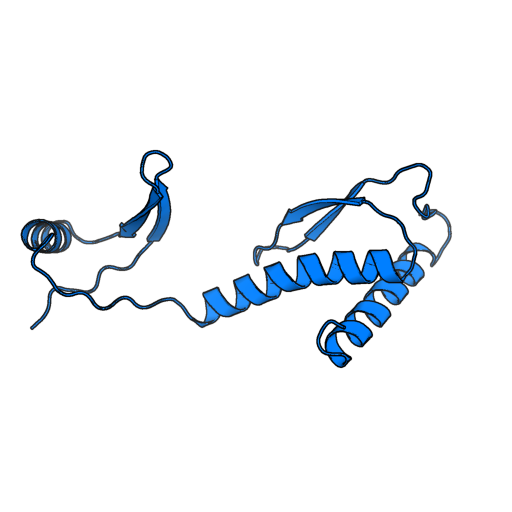TOM 954 C CA . ALA A 1 125 ? -10.058 -16.986 8.793 1.00 95.75 125 ALA A CA 1
ATOM 955 C C . ALA A 1 125 ? -11.244 -17.215 7.836 1.00 95.75 125 ALA A C 1
ATOM 957 O O . ALA A 1 125 ? -11.358 -18.294 7.256 1.00 95.75 125 ALA A O 1
ATOM 958 N N . SER A 1 126 ? -12.101 -16.209 7.623 1.00 93.88 126 SER A N 1
ATOM 959 C CA . SER A 1 126 ? -13.225 -16.272 6.676 1.00 93.88 126 SER A CA 1
ATOM 960 C C . SER A 1 126 ? -12.858 -15.911 5.229 1.00 93.88 126 SER A C 1
ATOM 962 O O . SER A 1 126 ? -13.725 -15.924 4.351 1.00 93.88 126 SER A O 1
ATOM 964 N N . GLY A 1 127 ? -11.591 -15.585 4.951 1.00 88.44 127 GLY A N 1
ATOM 965 C CA . GLY A 1 127 ? -11.143 -15.151 3.625 1.00 88.44 127 GLY A CA 1
ATOM 966 C C . GLY A 1 127 ? -11.579 -13.726 3.266 1.00 88.44 127 GLY A C 1
ATOM 967 O O . GLY A 1 127 ? -11.790 -13.426 2.092 1.00 88.44 127 GLY A O 1
ATOM 968 N N . GLY A 1 128 ? -11.735 -12.860 4.268 1.00 73.62 128 GLY A N 1
ATOM 969 C CA . GLY A 1 128 ? -12.120 -11.455 4.127 1.00 73.62 128 GLY A CA 1
ATOM 970 C C . GLY A 1 128 ? -13.627 -11.225 3.998 1.00 73.62 128 GLY A C 1
ATOM 971 O O . GLY A 1 128 ? -14.022 -10.176 3.493 1.00 73.62 128 GLY A O 1
ATOM 972 N N . LYS A 1 129 ? -14.452 -12.199 4.406 1.00 62.19 129 LYS A N 1
ATOM 973 C CA . LYS A 1 129 ? -15.923 -12.152 4.339 1.00 62.19 129 LYS A CA 1
ATOM 974 C C . LYS A 1 129 ? -16.579 -11.977 5.707 1.00 62.19 129 LYS A C 1
ATOM 976 O O . LYS A 1 129 ? -16.091 -12.564 6.704 1.00 62.19 129 LYS A O 1
#

pLDDT: mean 94.13, std 5.43, range [55.81, 97.88]

Secondary structure (DSSP, 8-state):
--PPP--EEEEEE-TTT--EEEEE---HHHHHHHHHTTTT--------HHHHHHHHHHHHHHHHHHHHHHHTT--PEEEEEE-STT--EEEEE--TTSPP--TTSTTHHHHHHHHHHHHHHHHHHTT--

Foldseek 3Di:
DDQDDFDFPDWDADPVPRDIDGDTDDDPVSVVVVVVCPPPDDDDDDDPPVQVVQLVVLVVVAVLLVVLCVVLQQPWAWDDWDRHPPDTDTDTDDDPSGDDFDPPPPCRVVVVVVSSVVSSVVCVVVVND